Protein AF-A0A7S2W8D7-F1 (afdb_monomer_lite)

pLDDT: mean 84.38, std 14.3, range [46.03, 97.56]

Organism: NCBI:txid49252

Sequence (133 aa):
YRVSLCGANRVNRKIQKMLHGISNLVALILGAIGISAVFRSNNDNTGLTHQNYYANLSSLHSWIGMGIVILFLSQFLVASAMFSGLKIPYVTATHKAGVLKLHKFFGSFIYVAVASNIYLGIQEKEQFNFHGR

Radius of gyration: 20.56 Å; chains: 1; bounding box: 49×26×67 Å

Secondary structure (DSSP, 8-state):
-HHHHHHHHHHHHHHHHHHHHHHHHHHHHHHHHHHHHHHHHHH---SSS------TT-SHHHHHHHHHHHHHHHHHHHHHHHHSS---TT--HHHHHHHHHHHHHHHHHHHHHHHHHHHHHHHHHHHHHHTT-

Structure (mmCIF, N/CA/C/O backbone):
data_AF-A0A7S2W8D7-F1
#
_entry.id   AF-A0A7S2W8D7-F1
#
loop_
_atom_site.group_PDB
_atom_site.id
_atom_site.type_symbol
_atom_site.label_atom_id
_atom_site.label_alt_id
_atom_site.label_comp_id
_atom_site.label_asym_id
_atom_site.label_entity_id
_atom_site.label_seq_id
_atom_site.pdbx_PDB_ins_code
_atom_site.Cartn_x
_atom_site.Cartn_y
_atom_site.Cartn_z
_atom_site.occupancy
_atom_site.B_iso_or_equiv
_atom_site.auth_seq_id
_atom_site.auth_comp_id
_atom_site.auth_asym_id
_atom_site.auth_atom_id
_atom_site.pdbx_PDB_model_num
ATOM 1 N N . TYR A 1 1 ? 12.437 13.248 -35.678 1.00 51.41 1 TYR A N 1
ATOM 2 C CA . TYR A 1 1 ? 11.277 13.403 -34.767 1.00 51.41 1 TYR A CA 1
ATOM 3 C C . TYR A 1 1 ? 11.070 12.220 -33.793 1.00 51.41 1 TYR A C 1
ATOM 5 O O . TYR A 1 1 ? 10.914 12.470 -32.603 1.00 51.41 1 TYR A O 1
ATOM 13 N N . ARG A 1 2 ? 11.132 10.938 -34.217 1.00 53.81 2 ARG A N 1
ATOM 14 C CA . ARG A 1 2 ? 10.887 9.764 -33.332 1.00 53.81 2 ARG A CA 1
ATOM 15 C C . ARG A 1 2 ? 11.838 9.612 -32.131 1.00 53.81 2 ARG A C 1
ATOM 17 O O . ARG A 1 2 ? 11.405 9.174 -31.069 1.00 53.81 2 ARG A O 1
ATOM 24 N N . VAL A 1 3 ? 13.109 9.994 -32.270 1.00 61.91 3 VAL A N 1
ATOM 25 C CA . VAL A 1 3 ? 14.104 9.898 -31.180 1.00 61.91 3 VAL A CA 1
ATOM 26 C C . VAL A 1 3 ? 13.799 10.893 -30.050 1.00 61.91 3 VAL A C 1
ATOM 28 O O . VAL A 1 3 ? 13.854 10.524 -28.879 1.00 61.91 3 VAL A O 1
ATOM 31 N N . SER A 1 4 ? 13.372 12.113 -30.396 1.00 60.84 4 SER A N 1
ATOM 32 C CA . SER A 1 4 ? 13.021 13.158 -29.421 1.00 60.84 4 SER A CA 1
ATOM 33 C C . SER A 1 4 ? 11.746 12.808 -28.634 1.00 60.84 4 SER A C 1
ATOM 35 O O . SER A 1 4 ? 11.725 12.886 -27.406 1.00 60.84 4 SER A O 1
ATOM 37 N N . LEU A 1 5 ? 10.727 12.253 -29.309 1.00 64.00 5 LEU A N 1
ATOM 38 C CA . LEU A 1 5 ? 9.524 11.719 -28.649 1.00 64.00 5 LEU A CA 1
ATOM 39 C C . LEU A 1 5 ? 9.835 10.526 -27.723 1.00 64.00 5 LEU A C 1
ATOM 41 O O . LEU A 1 5 ? 9.260 10.407 -26.643 1.00 64.00 5 LEU A O 1
ATOM 45 N N . CYS A 1 6 ? 10.762 9.639 -28.108 1.00 64.06 6 CYS A N 1
ATOM 46 C CA . CYS A 1 6 ? 11.179 8.507 -27.272 1.00 64.06 6 CYS A CA 1
ATOM 47 C C . CYS A 1 6 ? 11.873 8.965 -25.974 1.00 64.06 6 CYS A C 1
ATOM 49 O O . CYS A 1 6 ? 11.615 8.401 -24.904 1.00 64.06 6 CYS A O 1
ATOM 51 N N . GLY A 1 7 ? 12.711 10.006 -26.060 1.00 68.81 7 GLY A N 1
ATOM 52 C CA . GLY A 1 7 ? 13.362 10.641 -24.912 1.00 68.81 7 GLY A CA 1
ATOM 53 C C . GLY A 1 7 ? 12.355 11.251 -23.937 1.00 68.81 7 GLY A C 1
ATOM 54 O O . GLY A 1 7 ? 12.352 10.888 -22.758 1.00 68.81 7 GLY A O 1
ATOM 55 N N . ALA A 1 8 ? 11.432 12.076 -24.441 1.00 71.12 8 ALA A N 1
ATOM 56 C CA . ALA A 1 8 ? 10.360 12.679 -23.646 1.00 71.12 8 ALA A CA 1
ATOM 57 C C . ALA A 1 8 ? 9.487 11.617 -22.944 1.00 71.12 8 ALA A C 1
ATOM 59 O O . ALA A 1 8 ? 9.243 11.689 -21.738 1.00 71.12 8 ALA A O 1
ATOM 60 N N . ASN A 1 9 ? 9.113 10.551 -23.660 1.00 74.25 9 ASN A N 1
ATOM 61 C CA . ASN A 1 9 ? 8.332 9.442 -23.107 1.00 74.25 9 ASN A CA 1
ATOM 62 C C . ASN A 1 9 ? 9.072 8.669 -22.003 1.00 74.25 9 ASN A C 1
ATOM 64 O O . ASN A 1 9 ? 8.453 8.149 -21.073 1.00 74.25 9 ASN A O 1
ATOM 68 N N . ARG A 1 10 ? 10.403 8.556 -22.086 1.00 75.25 10 ARG A N 1
ATOM 69 C CA . ARG A 1 10 ? 11.216 7.885 -21.060 1.00 75.25 10 ARG A CA 1
ATOM 70 C C . ARG A 1 10 ? 11.325 8.723 -19.786 1.00 75.25 10 ARG A C 1
ATOM 72 O O . ARG A 1 10 ? 11.261 8.145 -18.703 1.00 75.25 10 ARG A O 1
ATOM 79 N N . VAL A 1 11 ? 11.470 10.042 -19.915 1.00 76.19 11 VAL A N 1
ATOM 80 C CA . VAL A 1 11 ? 11.474 10.979 -18.778 1.00 76.19 11 VAL A CA 1
ATOM 81 C C . VAL A 1 11 ? 10.119 10.957 -18.072 1.00 76.19 11 VAL A C 1
ATOM 83 O O . VAL A 1 11 ? 10.077 10.732 -16.865 1.00 76.19 11 VAL A O 1
ATOM 86 N N . ASN A 1 12 ? 9.016 11.037 -18.822 1.00 87.62 12 ASN A N 1
ATOM 87 C CA . ASN A 1 12 ? 7.665 10.977 -18.258 1.00 87.62 12 ASN A CA 1
ATOM 88 C C . ASN A 1 12 ? 7.425 9.668 -17.476 1.00 87.62 12 ASN A C 1
ATOM 90 O O . ASN A 1 12 ? 7.032 9.691 -16.313 1.00 87.62 12 ASN A O 1
ATOM 94 N N . ARG A 1 13 ? 7.817 8.514 -18.037 1.00 85.50 13 ARG A N 1
ATOM 95 C CA . ARG A 1 13 ? 7.725 7.223 -17.328 1.00 85.50 13 ARG A CA 1
ATOM 96 C C . ARG A 1 13 ? 8.544 7.160 -16.036 1.00 85.50 13 ARG A C 1
ATOM 98 O O . ARG A 1 13 ? 8.138 6.470 -15.104 1.00 85.50 13 ARG A O 1
ATOM 105 N N . LYS A 1 14 ? 9.711 7.812 -15.973 1.00 87.19 14 LYS A N 1
ATOM 106 C CA . LYS A 1 14 ? 10.502 7.883 -14.731 1.00 87.19 14 LYS A CA 1
ATOM 107 C C . LYS A 1 14 ? 9.777 8.716 -13.675 1.00 87.19 14 LYS A C 1
ATOM 109 O O . LYS A 1 14 ? 9.679 8.266 -12.538 1.00 87.19 14 LYS A O 1
ATOM 114 N N . ILE A 1 15 ? 9.231 9.868 -14.066 1.00 91.31 15 ILE A N 1
ATOM 115 C CA . ILE A 1 15 ? 8.466 10.745 -13.170 1.00 91.31 15 ILE A CA 1
ATOM 116 C C . ILE A 1 15 ? 7.230 10.013 -12.639 1.00 91.31 15 ILE A C 1
ATOM 118 O O . ILE A 1 15 ? 7.030 9.972 -11.433 1.00 91.31 15 ILE A O 1
ATOM 122 N N . GLN A 1 16 ? 6.457 9.345 -13.501 1.00 91.31 16 GLN A N 1
ATOM 123 C CA . GLN A 1 16 ? 5.285 8.564 -13.086 1.00 91.31 16 GLN A CA 1
ATOM 124 C C . GLN A 1 16 ? 5.630 7.485 -12.051 1.00 91.31 16 GLN A C 1
ATOM 126 O O . GLN A 1 16 ? 4.918 7.328 -11.063 1.00 91.31 16 GLN A O 1
ATOM 131 N N . LYS A 1 17 ? 6.741 6.762 -12.241 1.00 89.38 17 LYS A N 1
ATOM 132 C CA . LYS A 1 17 ? 7.213 5.766 -11.266 1.00 89.38 17 LYS A CA 1
ATOM 133 C C . LYS A 1 17 ? 7.615 6.398 -9.939 1.00 89.38 17 LYS A C 1
ATOM 135 O O . LYS A 1 17 ? 7.326 5.827 -8.894 1.00 89.38 17 LYS A O 1
ATOM 140 N N . MET A 1 18 ? 8.274 7.553 -9.985 1.00 91.62 18 MET A N 1
ATOM 141 C CA . MET A 1 18 ? 8.685 8.278 -8.788 1.00 91.62 18 MET A CA 1
ATOM 142 C C . MET A 1 18 ? 7.469 8.778 -8.004 1.00 91.62 18 MET A C 1
ATOM 144 O O . MET A 1 18 ? 7.378 8.521 -6.809 1.00 91.62 18 MET A O 1
ATOM 148 N N . LEU A 1 19 ? 6.505 9.407 -8.681 1.00 94.69 19 LEU A N 1
ATOM 149 C CA . LEU A 1 19 ? 5.260 9.869 -8.065 1.00 94.69 19 LEU A CA 1
ATOM 150 C C . LEU A 1 19 ? 4.462 8.708 -7.467 1.00 94.69 19 LEU A C 1
ATOM 152 O O . LEU A 1 19 ? 4.027 8.806 -6.326 1.00 94.69 19 LEU A O 1
ATOM 156 N N . HIS A 1 20 ? 4.342 7.589 -8.188 1.00 94.06 20 HIS A N 1
ATOM 157 C CA . HIS A 1 20 ? 3.706 6.378 -7.672 1.00 94.06 20 HIS A CA 1
ATOM 158 C C . HIS A 1 20 ? 4.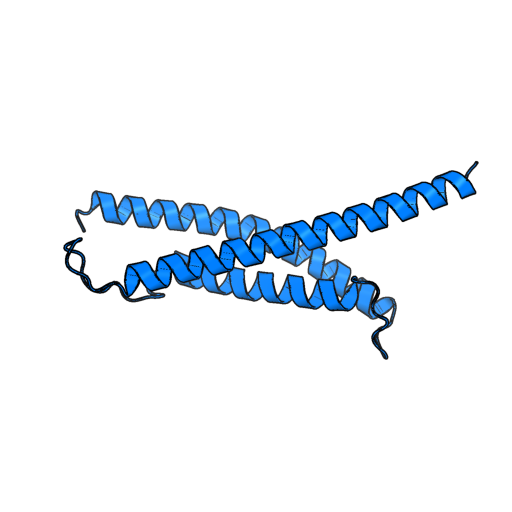427 5.834 -6.429 1.00 94.06 20 HIS A C 1
ATOM 160 O O . HIS A 1 20 ? 3.786 5.477 -5.446 1.00 94.06 20 HIS A O 1
ATOM 166 N N . GLY A 1 21 ? 5.761 5.777 -6.440 1.00 93.69 21 GLY A N 1
ATOM 167 C CA . GLY A 1 21 ? 6.535 5.338 -5.278 1.00 93.69 21 GLY A CA 1
ATOM 168 C C . GLY A 1 21 ? 6.309 6.235 -4.059 1.00 93.69 21 GLY A C 1
ATOM 169 O O . GLY A 1 21 ? 6.006 5.737 -2.978 1.00 93.69 21 GLY A O 1
ATOM 170 N N . ILE A 1 22 ? 6.384 7.556 -4.246 1.00 95.19 22 ILE A N 1
ATOM 171 C CA . ILE A 1 22 ? 6.188 8.541 -3.173 1.00 95.19 22 ILE A CA 1
ATOM 172 C C . ILE A 1 22 ? 4.758 8.479 -2.625 1.00 95.19 22 ILE A C 1
ATOM 174 O O . ILE A 1 22 ? 4.583 8.449 -1.410 1.00 95.19 22 ILE A O 1
ATOM 178 N N . SER A 1 23 ? 3.733 8.406 -3.481 1.00 96.38 23 SER A N 1
ATOM 179 C CA . SER A 1 23 ? 2.340 8.349 -3.020 1.00 96.38 23 SER A CA 1
ATOM 180 C C . SER A 1 23 ? 2.064 7.104 -2.174 1.00 96.38 23 SER A C 1
ATOM 182 O O . SER A 1 23 ? 1.381 7.192 -1.157 1.00 96.38 23 SER A O 1
ATOM 184 N N . ASN A 1 24 ? 2.627 5.951 -2.553 1.00 95.44 24 ASN A N 1
ATOM 185 C CA . ASN A 1 24 ? 2.489 4.722 -1.767 1.00 95.44 24 ASN A CA 1
ATOM 186 C C . ASN A 1 24 ? 3.267 4.783 -0.446 1.00 95.44 24 ASN A C 1
ATOM 188 O O . ASN A 1 24 ? 2.785 4.272 0.561 1.00 95.44 24 ASN A O 1
ATOM 192 N N . LEU A 1 25 ? 4.430 5.440 -0.420 1.00 95.88 25 LEU A N 1
ATOM 193 C CA . LEU A 1 25 ? 5.177 5.660 0.818 1.00 95.88 25 LEU A CA 1
ATOM 194 C C . LEU A 1 25 ? 4.389 6.540 1.799 1.00 95.88 25 LEU A C 1
ATOM 196 O O . LEU A 1 25 ? 4.285 6.208 2.976 1.00 95.88 25 LEU A O 1
ATOM 200 N N . VAL A 1 26 ? 3.792 7.631 1.312 1.00 97.44 26 VAL A N 1
ATOM 201 C CA . VAL A 1 26 ? 2.926 8.492 2.130 1.00 97.44 26 VAL A CA 1
ATOM 202 C C . VAL A 1 26 ? 1.731 7.699 2.662 1.00 97.44 26 VAL A C 1
ATOM 204 O O . VAL A 1 26 ? 1.440 7.767 3.854 1.00 97.44 26 VAL A O 1
ATOM 207 N N . ALA A 1 27 ? 1.084 6.891 1.817 1.00 95.81 27 ALA A N 1
ATOM 208 C CA . ALA A 1 27 ? -0.020 6.030 2.238 1.00 95.81 27 ALA A CA 1
ATOM 209 C C . ALA A 1 27 ? 0.396 5.021 3.326 1.00 95.81 27 ALA A C 1
ATOM 211 O O . ALA A 1 27 ? -0.355 4.819 4.278 1.00 95.81 27 ALA A O 1
ATOM 212 N N . LEU A 1 28 ? 1.596 4.433 3.237 1.00 95.06 28 LEU A N 1
ATOM 213 C CA . LEU A 1 28 ? 2.134 3.547 4.278 1.00 95.06 28 LEU A CA 1
ATOM 214 C C . LEU A 1 28 ? 2.324 4.265 5.615 1.00 95.06 28 LEU A C 1
ATOM 216 O O . LEU A 1 28 ? 1.945 3.723 6.651 1.00 95.06 28 LEU A O 1
ATOM 220 N N . ILE A 1 29 ? 2.886 5.477 5.600 1.00 96.62 29 ILE A N 1
ATOM 221 C CA . ILE A 1 29 ? 3.104 6.271 6.818 1.00 96.62 29 ILE A CA 1
ATOM 222 C C . ILE A 1 29 ? 1.761 6.609 7.473 1.00 96.62 29 ILE A C 1
ATOM 224 O O . ILE A 1 29 ? 1.584 6.385 8.669 1.00 96.62 29 ILE A O 1
ATOM 228 N N . LEU A 1 30 ? 0.794 7.092 6.689 1.00 95.81 30 LEU A N 1
ATOM 229 C CA . LEU A 1 30 ? -0.546 7.405 7.188 1.00 95.81 30 LEU A CA 1
ATOM 230 C C . LEU A 1 30 ? -1.256 6.157 7.730 1.00 95.81 30 LEU A C 1
ATOM 232 O O . LEU A 1 30 ? -1.866 6.214 8.796 1.00 95.81 30 LEU A O 1
ATOM 236 N N . GLY A 1 31 ? -1.124 5.017 7.046 1.00 93.44 31 GLY A N 1
ATOM 237 C CA . GLY A 1 31 ? -1.645 3.734 7.514 1.00 93.44 31 GLY A CA 1
ATOM 238 C C . GLY A 1 31 ? -1.036 3.301 8.849 1.00 93.44 31 GLY A C 1
ATOM 239 O O . GLY A 1 31 ? -1.767 2.924 9.761 1.00 93.44 31 GLY A O 1
ATOM 240 N N . ALA A 1 32 ? 0.285 3.419 9.010 1.00 93.75 32 ALA A N 1
ATOM 241 C CA . ALA A 1 32 ? 0.972 3.087 10.259 1.00 93.75 32 ALA A CA 1
ATOM 242 C C . ALA A 1 32 ? 0.526 3.983 11.428 1.00 93.75 32 ALA A C 1
ATOM 244 O O . ALA A 1 32 ? 0.315 3.491 12.541 1.00 93.75 32 ALA A O 1
ATOM 245 N N . ILE A 1 33 ? 0.326 5.282 11.173 1.00 95.06 33 ILE A N 1
ATOM 246 C CA . ILE A 1 33 ? -0.227 6.224 12.157 1.00 95.06 33 ILE A CA 1
ATOM 247 C C . ILE A 1 33 ? -1.656 5.815 12.539 1.00 95.06 33 ILE A C 1
ATOM 249 O O . ILE A 1 33 ? -1.973 5.775 13.726 1.00 95.06 33 ILE A O 1
ATOM 253 N N . GLY A 1 34 ? -2.495 5.462 11.560 1.00 90.50 34 GLY A N 1
ATOM 254 C CA . GLY A 1 34 ? -3.872 5.017 11.791 1.00 90.50 34 GLY A CA 1
ATOM 255 C C . GLY A 1 34 ? -3.957 3.751 12.647 1.00 90.50 34 GLY A C 1
ATOM 256 O O . GLY A 1 34 ? -4.690 3.726 13.632 1.00 90.50 34 GLY A O 1
ATOM 257 N N . ILE A 1 35 ? -3.150 2.731 12.338 1.00 90.12 35 ILE A N 1
ATOM 258 C CA . ILE A 1 35 ? -3.075 1.502 13.145 1.00 90.12 35 ILE A CA 1
ATOM 259 C C . ILE A 1 35 ? -2.616 1.837 14.566 1.00 90.12 35 ILE A C 1
ATOM 261 O O . ILE A 1 35 ? -3.265 1.444 15.531 1.00 90.12 35 ILE A O 1
ATOM 265 N N . SER A 1 36 ? -1.550 2.629 14.710 1.00 88.44 36 SER A N 1
ATOM 266 C CA . SER A 1 36 ? -1.045 3.050 16.024 1.00 88.44 36 SER A CA 1
ATOM 267 C C . SER A 1 36 ? -2.106 3.794 16.843 1.00 88.44 36 SER A C 1
ATOM 269 O O . SER A 1 36 ? -2.195 3.605 18.055 1.00 88.44 36 SER A O 1
ATOM 271 N N . ALA A 1 37 ? -2.930 4.619 16.193 1.00 87.75 37 ALA A N 1
ATOM 272 C CA . ALA A 1 37 ? -4.025 5.332 16.839 1.00 87.75 37 ALA A CA 1
ATOM 273 C C . ALA A 1 37 ? -5.125 4.383 17.338 1.00 87.75 37 ALA A C 1
ATOM 275 O O . ALA A 1 37 ? -5.580 4.549 18.466 1.00 87.75 37 ALA A O 1
ATOM 276 N N . VAL A 1 38 ? -5.509 3.371 16.549 1.00 84.06 38 VAL A N 1
ATOM 277 C CA . VAL A 1 38 ? -6.515 2.368 16.949 1.00 84.06 38 VAL A CA 1
ATOM 278 C C . VAL A 1 38 ? -6.014 1.518 18.114 1.00 84.06 38 VAL A C 1
ATOM 280 O O . VAL A 1 38 ? -6.723 1.359 19.102 1.00 84.06 38 VAL A O 1
ATOM 283 N N . PHE A 1 39 ? -4.776 1.022 18.047 1.00 83.81 39 PHE A N 1
ATOM 284 C CA . PHE A 1 39 ? -4.194 0.235 19.139 1.00 83.81 39 PHE A CA 1
ATOM 285 C C . PHE A 1 39 ? -4.059 1.049 20.427 1.00 83.81 39 PHE A C 1
ATOM 287 O O . PHE A 1 39 ? -4.330 0.527 21.505 1.00 83.81 39 PHE A O 1
ATOM 294 N N . ARG A 1 40 ? -3.683 2.331 20.331 1.00 83.25 40 ARG A N 1
ATOM 295 C CA . ARG A 1 40 ? -3.675 3.225 21.494 1.00 83.25 40 ARG A CA 1
ATOM 296 C C . ARG A 1 40 ? -5.087 3.424 22.044 1.00 83.25 40 ARG A C 1
ATOM 298 O O . ARG A 1 40 ? -5.294 3.201 23.223 1.00 83.25 40 ARG A O 1
ATOM 305 N N . SER A 1 41 ? -6.066 3.723 21.190 1.00 78.25 41 SER A N 1
ATOM 306 C CA . SER A 1 41 ? -7.464 3.894 21.607 1.00 78.25 41 SER A CA 1
ATOM 307 C C . SER A 1 41 ? -8.054 2.654 22.285 1.00 78.25 41 SER A C 1
ATOM 309 O O . SER A 1 41 ? -8.880 2.800 23.176 1.00 78.25 41 SER A O 1
ATOM 311 N N . ASN A 1 42 ? -7.662 1.449 21.865 1.00 75.75 42 ASN A N 1
ATOM 312 C CA . ASN A 1 42 ? -8.144 0.198 22.456 1.00 75.75 42 ASN A CA 1
ATOM 313 C C . ASN A 1 42 ? -7.426 -0.159 23.770 1.00 75.75 42 ASN A C 1
ATOM 315 O O . ASN A 1 42 ? -7.989 -0.873 24.598 1.00 75.75 42 ASN A O 1
ATOM 319 N N . ASN A 1 43 ? -6.185 0.309 23.948 1.00 73.88 43 ASN A N 1
ATOM 320 C CA . ASN A 1 43 ? -5.364 0.074 25.141 1.00 73.88 43 ASN A CA 1
ATOM 321 C C . ASN A 1 43 ? -5.459 1.200 26.183 1.00 73.88 43 ASN A C 1
ATOM 323 O O . ASN A 1 43 ? -4.956 1.037 27.298 1.00 73.88 43 ASN A O 1
ATOM 327 N N . ASP A 1 44 ? -6.033 2.347 25.822 1.00 66.31 44 ASP A N 1
ATOM 328 C CA . ASP A 1 44 ? -6.209 3.481 26.719 1.00 66.31 44 ASP A CA 1
ATOM 329 C C . ASP A 1 44 ? -7.301 3.142 27.744 1.00 66.31 44 ASP A C 1
ATOM 331 O O . ASP A 1 44 ? -8.498 3.307 27.528 1.00 66.31 44 ASP A O 1
ATOM 335 N N . ASN A 1 45 ? -6.855 2.671 28.909 1.00 55.50 45 ASN A N 1
ATOM 336 C CA . ASN A 1 45 ? -7.695 2.314 30.057 1.00 55.50 45 ASN A CA 1
ATOM 337 C C . ASN A 1 45 ? -8.128 3.550 30.880 1.00 55.50 45 ASN A C 1
ATOM 339 O O . ASN A 1 45 ? -8.571 3.432 32.023 1.00 55.50 45 ASN A O 1
ATOM 343 N N . THR A 1 46 ? -7.920 4.758 30.352 1.00 50.78 46 THR A N 1
ATOM 344 C CA . THR A 1 46 ? -8.018 6.032 31.070 1.00 50.78 46 THR A CA 1
ATOM 345 C C . THR A 1 46 ? -9.453 6.556 31.113 1.00 50.78 46 THR A C 1
ATOM 347 O O . THR A 1 46 ? -9.728 7.607 30.555 1.00 50.78 46 THR A O 1
ATOM 350 N N . GLY A 1 47 ? -10.363 5.831 31.774 1.00 47.41 47 GLY A N 1
ATOM 351 C CA . GLY A 1 47 ? -11.540 6.309 32.539 1.00 47.41 47 GLY A CA 1
ATOM 352 C C . GLY A 1 47 ? -12.491 7.413 32.019 1.00 47.41 47 GLY A C 1
ATOM 353 O O . GLY A 1 47 ? -13.419 7.761 32.742 1.00 47.41 47 GLY A O 1
ATOM 354 N N . LEU A 1 48 ? -12.309 7.985 30.828 1.00 49.62 48 LEU A N 1
ATOM 355 C CA . LEU A 1 48 ? -13.094 9.103 30.282 1.00 49.62 48 LEU A CA 1
ATOM 356 C C . LEU A 1 48 ? -14.182 8.633 29.315 1.00 49.62 48 LEU A C 1
ATOM 358 O O . LEU A 1 48 ? -15.123 9.369 29.035 1.00 49.62 48 LEU A O 1
ATOM 362 N N . THR A 1 49 ? -14.083 7.395 28.835 1.00 47.25 49 THR A N 1
ATOM 363 C CA . THR A 1 49 ? -15.174 6.708 28.149 1.00 47.25 49 THR A CA 1
ATOM 364 C C . THR A 1 49 ? -15.406 5.394 28.873 1.00 47.25 49 THR A C 1
ATOM 366 O O . THR A 1 49 ? -14.478 4.640 29.147 1.00 47.25 49 THR A O 1
ATOM 369 N N . HIS A 1 50 ? -16.649 5.160 29.267 1.00 46.03 50 HIS A N 1
ATOM 370 C CA . HIS A 1 50 ? -17.099 4.017 30.054 1.00 46.03 50 HIS A CA 1
ATOM 371 C C . HIS A 1 50 ? -17.143 2.735 29.198 1.00 46.03 50 HIS A C 1
ATOM 373 O O . HIS A 1 50 ? -18.137 2.017 29.199 1.00 46.03 50 HIS A O 1
ATOM 379 N N . GLN A 1 51 ? -16.107 2.481 28.396 1.00 48.78 51 GLN A N 1
ATOM 380 C CA . GLN A 1 51 ? -16.060 1.374 27.452 1.00 48.78 51 GLN A CA 1
ATOM 381 C C . GLN A 1 51 ? -14.882 0.481 27.799 1.00 48.78 51 GLN A C 1
ATOM 383 O O . GLN A 1 51 ? -13.719 0.850 27.666 1.00 48.78 51 GLN A O 1
ATOM 388 N N . ASN A 1 52 ? -15.241 -0.681 28.333 1.00 49.00 52 ASN A N 1
ATOM 389 C CA . ASN A 1 52 ? -14.374 -1.799 28.662 1.00 49.00 52 ASN A CA 1
ATOM 390 C C . ASN A 1 52 ? -13.255 -1.984 27.631 1.00 49.00 52 ASN A C 1
ATOM 392 O O . ASN A 1 52 ? -13.509 -1.876 26.434 1.00 49.00 52 ASN A O 1
ATOM 396 N N . TYR A 1 53 ? -12.063 -2.337 28.119 1.00 51.00 53 TYR A N 1
ATOM 397 C CA . TYR A 1 53 ? -10.964 -2.923 27.349 1.00 51.00 53 TYR A CA 1
ATOM 398 C C . TYR A 1 53 ? -11.475 -3.636 26.086 1.00 51.00 53 TYR A C 1
ATOM 400 O O . TYR A 1 53 ? -12.103 -4.698 26.166 1.00 51.00 53 TYR A O 1
ATOM 408 N N . TYR A 1 54 ? -11.259 -3.022 24.922 1.00 58.91 54 TYR A N 1
ATOM 409 C CA . TYR A 1 54 ? -11.696 -3.591 23.657 1.00 58.91 54 TYR A CA 1
ATOM 410 C C . TYR A 1 54 ? -10.592 -4.514 23.159 1.00 58.91 54 TYR A C 1
ATOM 412 O O . TYR A 1 54 ? -9.485 -4.067 22.856 1.00 58.91 54 TYR A O 1
ATOM 420 N N . ALA A 1 55 ? -10.873 -5.818 23.100 1.00 65.94 55 ALA A N 1
ATOM 421 C CA . ALA A 1 55 ? -9.905 -6.796 22.626 1.00 65.94 55 ALA A CA 1
ATOM 422 C C . ALA A 1 55 ? -9.432 -6.409 21.215 1.00 65.94 55 ALA A C 1
ATOM 424 O O . ALA A 1 55 ? -10.209 -6.425 20.255 1.00 65.94 55 ALA A O 1
ATOM 425 N N . ASN A 1 56 ? -8.153 -6.046 21.089 1.00 68.81 56 ASN A N 1
ATOM 426 C CA . ASN A 1 56 ? -7.544 -5.760 19.796 1.00 68.81 56 ASN A CA 1
ATOM 427 C C . ASN A 1 56 ? -7.692 -6.962 18.863 1.00 68.81 56 ASN A C 1
ATOM 429 O O . ASN A 1 56 ? -7.604 -8.106 19.303 1.00 68.81 56 ASN A O 1
ATOM 433 N N . LEU A 1 57 ? -7.851 -6.689 17.565 1.00 75.00 57 LEU A N 1
ATOM 434 C CA . LEU A 1 57 ? -7.942 -7.724 16.533 1.00 75.00 57 LEU A CA 1
ATOM 435 C C . LEU A 1 57 ? -9.071 -8.740 16.793 1.00 75.00 57 LEU A C 1
ATOM 437 O O . LEU A 1 57 ? -8.881 -9.933 16.590 1.00 75.00 57 LEU A O 1
ATOM 441 N N . SER A 1 58 ? -10.232 -8.306 17.279 1.00 78.69 58 SER A N 1
ATOM 442 C CA . SER A 1 58 ? -11.374 -9.199 17.541 1.00 78.69 58 SER A CA 1
ATOM 443 C C . SER A 1 58 ? -12.491 -9.101 16.497 1.00 78.69 58 SER A C 1
ATOM 445 O O . SER A 1 58 ? -13.403 -9.925 16.504 1.00 78.69 58 SER A O 1
ATOM 447 N N . SER A 1 59 ? -12.420 -8.130 15.578 1.00 85.06 59 SER A N 1
ATOM 448 C CA . SER A 1 59 ? -13.432 -7.915 14.538 1.00 85.06 59 SER A CA 1
ATOM 449 C C . SER A 1 59 ? -12.972 -8.374 13.154 1.00 85.06 59 SER A C 1
ATOM 451 O O . SER A 1 59 ? -11.770 -8.416 12.863 1.00 85.06 59 SER A O 1
ATOM 453 N N . LEU A 1 60 ? -13.921 -8.679 12.266 1.00 86.00 60 LEU A N 1
ATOM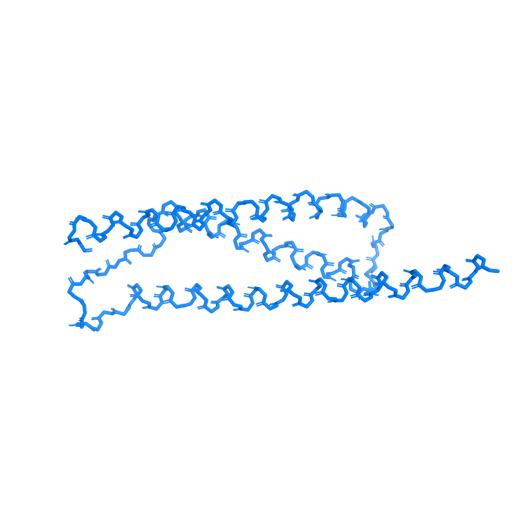 454 C CA . LEU A 1 60 ? -13.605 -9.074 10.891 1.00 86.00 60 LEU A CA 1
ATOM 455 C C . LEU A 1 60 ? -12.892 -7.947 10.136 1.00 86.00 60 LEU A C 1
ATOM 457 O O . LEU A 1 60 ? -11.925 -8.221 9.423 1.00 86.00 60 LEU A O 1
ATOM 461 N N . HIS A 1 61 ? -13.294 -6.690 10.350 1.00 90.38 61 HIS A N 1
ATOM 462 C CA . HIS A 1 61 ? -12.590 -5.521 9.817 1.00 90.38 61 HIS A CA 1
ATOM 463 C C . HIS A 1 61 ? -11.107 -5.513 10.200 1.00 90.38 61 HIS A C 1
ATOM 465 O O . HIS A 1 61 ? -10.238 -5.232 9.372 1.00 90.38 61 HIS A O 1
ATOM 471 N N . SER A 1 62 ? -10.803 -5.834 11.458 1.00 89.12 62 SER A N 1
ATOM 472 C CA . SER A 1 62 ? -9.433 -5.805 11.965 1.00 89.12 62 SER A CA 1
ATOM 473 C C . SER A 1 62 ? -8.566 -6.940 11.400 1.00 89.12 62 SER A C 1
ATOM 475 O O . SER A 1 62 ? -7.407 -6.709 11.051 1.00 89.12 62 SER A O 1
ATOM 477 N N . TRP A 1 63 ? -9.123 -8.144 11.216 1.00 91.06 63 TRP A N 1
ATOM 478 C CA . TRP A 1 63 ? -8.410 -9.284 10.620 1.00 91.06 63 TRP A CA 1
ATOM 479 C C . TRP A 1 63 ? -8.128 -9.065 9.134 1.00 91.06 63 TRP A C 1
ATOM 481 O O . TRP A 1 63 ? -6.991 -9.216 8.681 1.00 91.06 63 TRP A O 1
ATOM 491 N N . ILE A 1 64 ? -9.155 -8.661 8.381 1.00 93.81 64 ILE A N 1
ATOM 492 C CA . ILE A 1 64 ? -9.027 -8.366 6.951 1.00 93.81 64 ILE A CA 1
ATOM 493 C C . ILE A 1 64 ? -8.096 -7.164 6.754 1.00 93.81 64 ILE A C 1
ATOM 495 O O . ILE A 1 64 ? -7.183 -7.219 5.928 1.00 93.81 64 ILE A O 1
ATOM 499 N N . GLY A 1 65 ? -8.259 -6.114 7.562 1.00 93.31 65 GLY A N 1
ATOM 500 C CA . GLY A 1 65 ? -7.397 -4.936 7.561 1.00 93.31 65 GLY A CA 1
ATOM 501 C C . GLY A 1 65 ? -5.925 -5.275 7.783 1.00 93.31 65 GLY A C 1
ATOM 502 O O . GLY A 1 65 ? -5.074 -4.808 7.025 1.00 93.31 65 GLY A O 1
ATOM 503 N N . MET A 1 66 ? -5.612 -6.145 8.748 1.00 93.19 66 MET A N 1
ATOM 504 C CA . MET A 1 66 ? -4.233 -6.579 8.989 1.00 93.19 66 MET A CA 1
ATOM 505 C C . MET A 1 66 ? -3.654 -7.338 7.787 1.00 93.19 66 MET A C 1
ATOM 507 O O . MET A 1 66 ? -2.527 -7.065 7.365 1.00 93.19 66 MET A O 1
ATOM 511 N N . GLY A 1 67 ? -4.436 -8.238 7.181 1.00 95.38 67 GLY A N 1
ATOM 512 C CA . GLY A 1 67 ? -4.033 -8.946 5.963 1.00 95.38 67 GLY A CA 1
ATOM 513 C C . GLY A 1 67 ? -3.724 -7.993 4.803 1.00 95.38 67 GLY A C 1
ATOM 514 O O . GLY A 1 67 ? -2.700 -8.137 4.131 1.00 95.38 67 GLY A O 1
ATOM 515 N N . ILE A 1 68 ? -4.562 -6.972 4.609 1.00 96.81 68 ILE A N 1
ATOM 516 C CA . ILE A 1 68 ? -4.368 -5.942 3.582 1.00 96.81 68 ILE A CA 1
ATOM 517 C C . ILE A 1 68 ? -3.085 -5.142 3.833 1.00 96.81 68 ILE A C 1
ATOM 519 O O . ILE A 1 68 ? -2.321 -4.919 2.896 1.00 96.81 68 ILE A O 1
ATOM 523 N N . VAL A 1 69 ? -2.818 -4.735 5.077 1.00 95.94 69 VAL A N 1
ATOM 524 C CA . VAL A 1 69 ? -1.621 -3.954 5.437 1.00 95.94 69 VAL A CA 1
ATOM 525 C C . VAL A 1 69 ? -0.343 -4.751 5.184 1.00 95.94 69 VAL A C 1
ATOM 527 O O . VAL A 1 69 ? 0.589 -4.225 4.573 1.00 95.94 69 VAL A O 1
ATOM 530 N N . ILE A 1 70 ? -0.302 -6.026 5.588 1.00 96.12 70 ILE A N 1
ATOM 531 C CA . ILE A 1 70 ? 0.842 -6.913 5.327 1.00 96.12 70 ILE A CA 1
ATOM 532 C C . ILE A 1 70 ? 1.065 -7.053 3.818 1.00 96.12 70 ILE A C 1
ATOM 534 O O . ILE A 1 70 ? 2.189 -6.901 3.329 1.00 96.12 70 ILE A O 1
ATOM 538 N N . LEU A 1 71 ? -0.008 -7.299 3.062 1.00 96.56 71 LEU A N 1
ATOM 539 C CA . LEU A 1 71 ? 0.079 -7.456 1.616 1.00 96.56 71 LEU A CA 1
ATOM 540 C C . LEU A 1 71 ? 0.535 -6.153 0.937 1.00 96.56 71 LEU A C 1
ATOM 542 O O . LEU A 1 71 ? 1.403 -6.197 0.065 1.00 96.56 71 LEU A O 1
ATOM 546 N N . PHE A 1 72 ? 0.040 -4.996 1.376 1.00 96.75 72 PHE A N 1
ATOM 547 C CA . PHE A 1 72 ? 0.447 -3.681 0.879 1.00 96.75 72 PHE A CA 1
ATOM 548 C C . PHE A 1 72 ? 1.917 -3.368 1.173 1.00 96.75 72 PHE A C 1
ATOM 550 O O . PHE A 1 72 ? 2.647 -2.955 0.268 1.00 96.75 72 PHE A O 1
ATOM 557 N N . LEU A 1 73 ? 2.389 -3.653 2.389 1.00 96.56 73 LEU A N 1
ATOM 558 C CA . LEU A 1 73 ? 3.799 -3.507 2.749 1.00 96.56 73 LEU A CA 1
ATOM 559 C C . LEU A 1 73 ? 4.685 -4.420 1.890 1.00 96.56 73 LEU A C 1
ATOM 561 O O . LEU A 1 73 ? 5.694 -3.966 1.347 1.00 96.56 73 LEU A O 1
ATOM 565 N N . SER A 1 74 ? 4.287 -5.682 1.697 1.00 96.62 74 SER A N 1
ATOM 566 C CA . SER A 1 74 ? 5.031 -6.616 0.844 1.00 96.62 74 SER A CA 1
ATOM 567 C C . SER A 1 74 ? 5.098 -6.135 -0.613 1.00 96.62 74 SER A C 1
ATOM 569 O O . SER A 1 74 ? 6.171 -6.160 -1.220 1.00 96.62 74 SER A O 1
ATOM 571 N N . GLN A 1 75 ? 3.991 -5.610 -1.158 1.00 95.94 75 GLN A N 1
ATOM 572 C CA . GLN A 1 75 ? 3.948 -5.028 -2.499 1.00 95.94 75 GLN A CA 1
ATOM 573 C C . GLN A 1 75 ? 4.886 -3.831 -2.625 1.00 95.94 75 GLN A C 1
ATOM 575 O O . GLN A 1 75 ? 5.639 -3.751 -3.596 1.00 95.94 75 GLN A O 1
ATOM 580 N N . PHE A 1 76 ? 4.882 -2.927 -1.643 1.00 95.94 76 PHE A N 1
ATOM 581 C CA . PHE A 1 76 ? 5.744 -1.752 -1.652 1.00 95.94 76 PHE A CA 1
ATOM 582 C C . PHE A 1 76 ? 7.231 -2.119 -1.593 1.00 95.94 76 PHE A C 1
ATOM 584 O O . PHE A 1 76 ? 8.017 -1.597 -2.387 1.00 95.94 76 PHE A O 1
ATOM 591 N N . LEU A 1 77 ? 7.625 -3.040 -0.707 1.00 94.94 77 LEU A N 1
ATOM 592 C CA . LEU A 1 77 ? 9.020 -3.469 -0.563 1.00 94.94 77 LEU A CA 1
ATOM 593 C C . LEU A 1 77 ? 9.526 -4.185 -1.820 1.00 94.94 77 LEU A C 1
ATOM 595 O O . LEU A 1 77 ? 10.584 -3.832 -2.346 1.00 94.94 77 LEU A O 1
ATOM 599 N N . VAL A 1 78 ? 8.756 -5.142 -2.349 1.00 94.00 78 VAL A N 1
ATOM 600 C CA . VAL A 1 78 ? 9.130 -5.889 -3.561 1.00 94.00 78 VAL A CA 1
ATOM 601 C C . VAL A 1 78 ? 9.205 -4.962 -4.774 1.00 94.00 78 VAL A C 1
ATOM 603 O O . VAL A 1 78 ? 10.173 -5.020 -5.537 1.00 94.00 78 VAL A O 1
ATOM 606 N N . ALA A 1 79 ? 8.225 -4.071 -4.956 1.00 93.19 79 ALA A N 1
ATOM 607 C CA . ALA A 1 79 ? 8.233 -3.119 -6.063 1.00 93.19 79 ALA A CA 1
ATOM 608 C C . ALA A 1 79 ? 9.402 -2.130 -5.953 1.00 93.19 79 ALA A C 1
ATOM 610 O O . ALA A 1 79 ? 10.089 -1.877 -6.947 1.00 93.19 79 ALA A O 1
ATOM 611 N N . SER A 1 80 ? 9.677 -1.619 -4.751 1.00 91.81 80 SER A N 1
ATOM 612 C CA . SER A 1 80 ? 10.805 -0.718 -4.502 1.00 91.81 80 SER A CA 1
ATOM 613 C C . SER A 1 80 ? 12.139 -1.404 -4.786 1.00 91.81 80 SER A C 1
ATOM 615 O O . SER A 1 80 ? 12.965 -0.846 -5.507 1.00 91.81 80 SER A O 1
ATOM 617 N N . ALA A 1 81 ? 12.339 -2.644 -4.334 1.00 90.94 81 ALA A N 1
ATOM 618 C CA . ALA A 1 81 ? 13.552 -3.407 -4.628 1.00 90.94 81 ALA A CA 1
ATOM 619 C C . ALA A 1 81 ? 13.736 -3.644 -6.141 1.00 90.94 81 ALA A C 1
ATOM 621 O O . ALA A 1 81 ? 14.819 -3.443 -6.689 1.00 90.94 81 ALA A O 1
ATOM 622 N N . MET A 1 82 ? 12.668 -4.015 -6.853 1.00 89.75 82 MET A N 1
ATOM 623 C CA . MET A 1 82 ? 12.755 -4.414 -8.263 1.00 89.75 82 MET A CA 1
ATOM 624 C C . MET A 1 82 ? 12.786 -3.235 -9.255 1.00 89.75 82 MET A C 1
ATOM 626 O O . MET A 1 82 ? 13.367 -3.363 -10.345 1.00 89.75 82 MET A O 1
ATOM 630 N N . PHE A 1 83 ? 12.174 -2.092 -8.910 1.00 87.94 83 PHE A N 1
ATOM 631 C CA . PHE A 1 83 ? 11.911 -0.986 -9.843 1.00 87.94 83 PHE A CA 1
ATOM 632 C C . PHE A 1 83 ? 12.517 0.379 -9.466 1.00 87.94 83 PHE A C 1
ATOM 634 O O . PHE A 1 83 ? 12.447 1.283 -10.302 1.00 87.94 83 PHE A O 1
ATOM 641 N N . SER A 1 84 ? 13.164 0.532 -8.302 1.00 81.75 84 SER A N 1
ATOM 642 C CA . SER A 1 84 ? 13.838 1.782 -7.869 1.00 81.75 84 SER A CA 1
ATOM 643 C C . SER A 1 84 ? 15.061 2.179 -8.705 1.00 81.75 84 SER A C 1
ATOM 645 O O . SER A 1 84 ? 15.510 3.319 -8.647 1.00 81.75 84 SER A O 1
ATOM 647 N N . GLY A 1 85 ? 15.598 1.258 -9.510 1.00 77.12 85 GLY A N 1
ATOM 648 C CA . GLY A 1 85 ? 16.808 1.480 -10.308 1.00 77.12 85 GLY A CA 1
ATOM 649 C C . GLY A 1 85 ? 18.072 0.864 -9.707 1.00 77.12 85 GLY A C 1
ATOM 650 O O . GLY A 1 85 ? 19.099 0.856 -10.386 1.00 77.12 85 GLY A O 1
ATOM 651 N N . LEU A 1 86 ? 17.991 0.276 -8.506 1.00 79.81 86 LEU A N 1
ATOM 652 C CA . LEU A 1 86 ? 19.066 -0.550 -7.961 1.00 79.81 86 LEU A CA 1
ATOM 653 C C . LEU A 1 86 ? 19.326 -1.761 -8.874 1.00 79.81 86 LEU A C 1
ATOM 655 O O . LEU A 1 86 ? 18.407 -2.450 -9.335 1.00 79.81 86 LEU A O 1
ATOM 659 N N . LYS A 1 87 ? 20.607 -2.019 -9.148 1.00 77.69 87 LYS A N 1
ATOM 660 C CA . LYS A 1 87 ? 21.052 -3.226 -9.847 1.00 77.69 87 LYS A CA 1
ATOM 661 C C . LYS A 1 87 ? 21.252 -4.326 -8.814 1.00 77.69 87 LYS A C 1
ATOM 663 O O . LYS A 1 87 ? 22.311 -4.422 -8.208 1.00 77.69 87 LYS A O 1
ATOM 668 N N . ILE A 1 88 ? 20.219 -5.131 -8.610 1.00 80.88 88 ILE A N 1
ATOM 669 C CA . ILE A 1 88 ? 20.314 -6.319 -7.765 1.00 80.88 88 ILE A CA 1
ATOM 670 C C . ILE A 1 88 ? 20.989 -7.425 -8.593 1.00 80.88 88 ILE A C 1
ATOM 672 O O . ILE A 1 88 ? 20.503 -7.721 -9.695 1.00 80.88 88 ILE A O 1
ATOM 676 N N . PRO A 1 89 ? 22.103 -8.014 -8.121 1.00 79.94 89 PRO A N 1
ATOM 677 C CA . PRO A 1 89 ? 22.726 -9.139 -8.809 1.00 79.94 89 PRO A CA 1
ATOM 678 C C . PRO A 1 89 ? 21.716 -10.293 -8.923 1.00 79.94 89 PRO A C 1
ATOM 680 O O . PRO A 1 89 ? 20.835 -10.439 -8.081 1.00 79.94 89 PRO A O 1
ATOM 683 N N . TYR A 1 90 ? 21.800 -11.092 -9.990 1.00 82.12 90 TYR A N 1
ATOM 684 C CA . TYR A 1 90 ? 20.902 -12.237 -10.254 1.00 82.12 90 TYR A CA 1
ATOM 685 C C . TYR A 1 90 ? 19.434 -11.898 -10.615 1.00 82.12 90 TYR A C 1
ATOM 687 O O . TYR A 1 90 ? 18.646 -12.794 -10.929 1.00 82.12 90 TYR A O 1
ATOM 695 N N . VAL A 1 91 ? 19.042 -10.618 -10.676 1.00 85.25 91 VAL A N 1
ATOM 696 C CA . VAL A 1 91 ? 17.701 -10.212 -11.138 1.00 85.25 91 VAL A CA 1
ATOM 697 C C . VAL A 1 91 ? 17.693 -9.952 -12.646 1.00 85.25 91 VAL A C 1
ATOM 699 O O . VAL A 1 91 ? 18.181 -8.931 -13.131 1.00 85.25 91 VAL A O 1
ATOM 702 N N . THR A 1 92 ? 17.074 -10.862 -13.398 1.00 87.75 92 THR A N 1
ATOM 703 C CA . THR A 1 92 ? 16.932 -10.772 -14.857 1.00 87.75 92 THR A CA 1
ATOM 704 C C . THR A 1 92 ? 15.708 -9.948 -15.274 1.00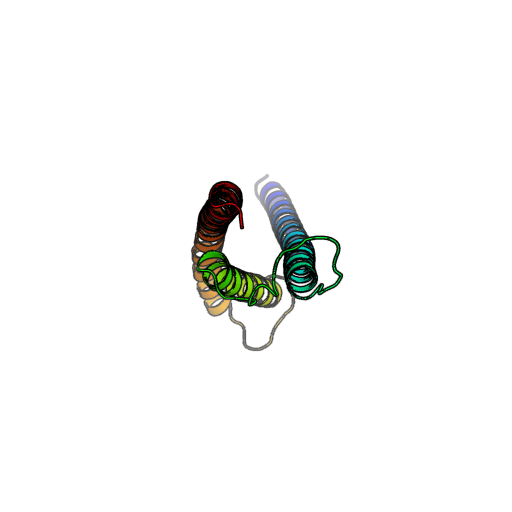 87.75 92 THR A C 1
ATOM 706 O O . THR A 1 92 ? 14.807 -9.658 -14.479 1.00 87.75 92 THR A O 1
ATOM 709 N N . ALA A 1 93 ? 15.639 -9.586 -16.559 1.00 86.88 93 ALA A N 1
ATOM 710 C CA . ALA A 1 93 ? 14.457 -8.942 -17.134 1.00 86.88 93 ALA A CA 1
ATOM 711 C C . ALA A 1 93 ? 13.197 -9.824 -17.018 1.00 86.88 93 ALA A C 1
ATOM 713 O O . ALA A 1 93 ? 12.105 -9.301 -16.796 1.00 86.88 93 ALA A O 1
ATOM 714 N N . THR A 1 94 ? 13.356 -11.149 -17.092 1.00 89.94 94 THR A N 1
ATOM 715 C CA . THR A 1 94 ? 12.270 -12.126 -16.939 1.00 89.94 94 THR A CA 1
ATOM 716 C C . THR A 1 94 ? 11.678 -12.091 -15.532 1.00 89.94 94 THR A C 1
ATOM 718 O O . THR A 1 94 ? 10.458 -12.010 -15.389 1.00 89.94 94 THR A O 1
ATOM 721 N N . HIS A 1 95 ? 12.522 -12.043 -14.492 1.00 89.44 95 HIS A N 1
ATOM 722 C CA . HIS A 1 95 ? 12.060 -11.887 -13.107 1.00 89.44 95 HIS A CA 1
ATOM 723 C C . HIS A 1 95 ? 11.256 -10.594 -12.933 1.00 89.44 95 HIS A C 1
ATOM 725 O O . HIS A 1 95 ? 10.139 -10.616 -12.416 1.00 89.44 95 HIS A O 1
ATOM 731 N N . LYS A 1 96 ? 11.768 -9.469 -13.451 1.00 90.69 96 LYS A N 1
ATOM 732 C CA . LYS A 1 96 ? 11.066 -8.176 -13.395 1.00 90.69 96 LYS A CA 1
ATOM 733 C C . LYS A 1 96 ? 9.730 -8.200 -14.138 1.00 90.69 96 LYS A C 1
ATOM 735 O O . LYS A 1 96 ? 8.776 -7.586 -13.671 1.00 90.69 96 LYS A O 1
ATOM 740 N N . ALA A 1 97 ? 9.638 -8.906 -15.265 1.00 92.56 97 ALA A N 1
ATOM 741 C CA . ALA A 1 97 ? 8.392 -9.051 -16.014 1.00 92.56 97 ALA A CA 1
ATOM 742 C C . ALA A 1 97 ? 7.344 -9.878 -15.248 1.00 92.56 97 ALA A C 1
ATOM 744 O O . ALA A 1 97 ? 6.174 -9.498 -15.225 1.00 92.56 97 ALA A O 1
ATOM 745 N N . GLY A 1 98 ? 7.757 -10.967 -14.590 1.00 94.31 98 GLY A N 1
ATOM 746 C CA . GLY A 1 98 ? 6.884 -11.771 -13.730 1.00 94.31 98 GLY A CA 1
ATOM 747 C C . GLY A 1 98 ? 6.364 -10.975 -12.531 1.00 94.31 98 GLY A C 1
ATOM 748 O O . GLY A 1 98 ? 5.153 -10.861 -12.342 1.00 94.31 98 GLY A O 1
ATOM 749 N N . VAL A 1 99 ? 7.271 -10.328 -11.791 1.00 94.44 99 VAL A N 1
ATOM 750 C CA . VAL A 1 99 ? 6.915 -9.466 -10.652 1.00 94.44 99 VAL A CA 1
ATOM 751 C C . VAL A 1 99 ? 6.006 -8.321 -11.088 1.00 94.44 99 VAL A C 1
ATOM 753 O O . VAL A 1 99 ? 5.064 -8.000 -10.380 1.00 94.44 99 VAL A O 1
ATOM 756 N N . LEU A 1 100 ? 6.217 -7.733 -12.270 1.00 94.50 100 LEU A N 1
ATOM 757 C CA . LEU A 1 100 ? 5.351 -6.667 -12.775 1.00 94.50 100 LEU A CA 1
ATOM 758 C C . LEU A 1 100 ? 3.903 -7.133 -12.996 1.00 94.50 100 LEU A C 1
ATOM 760 O O . LEU A 1 100 ? 2.980 -6.362 -12.738 1.00 94.50 100 LEU A O 1
ATOM 764 N N . LYS A 1 101 ? 3.689 -8.367 -13.476 1.00 95.31 101 LYS A N 1
ATOM 765 C CA . LYS A 1 101 ? 2.335 -8.928 -13.637 1.00 95.31 101 LYS A CA 1
ATOM 766 C C . LYS A 1 101 ? 1.655 -9.091 -12.279 1.00 95.31 101 LYS A C 1
ATOM 768 O O . LYS A 1 101 ? 0.536 -8.615 -12.105 1.00 95.31 101 LYS A O 1
ATOM 773 N N . LEU A 1 102 ? 2.362 -9.695 -11.322 1.00 96.50 102 LEU A N 1
ATOM 774 C CA . LEU A 1 102 ? 1.866 -9.880 -9.957 1.00 96.50 102 LEU A CA 1
ATOM 775 C C . LEU A 1 102 ? 1.595 -8.538 -9.272 1.00 96.50 102 LEU A C 1
ATOM 777 O O . LEU A 1 102 ? 0.539 -8.362 -8.680 1.00 96.50 102 LEU A O 1
ATOM 781 N N . HIS A 1 103 ? 2.500 -7.570 -9.411 1.00 96.12 103 HIS A N 1
ATOM 782 C CA . HIS A 1 103 ? 2.373 -6.245 -8.814 1.00 96.12 103 HIS A CA 1
ATOM 783 C C . HIS A 1 103 ? 1.132 -5.498 -9.307 1.00 96.12 103 HIS A C 1
ATOM 785 O O . HIS A 1 103 ? 0.412 -4.901 -8.515 1.00 96.12 103 HIS A O 1
ATOM 791 N N . LYS A 1 104 ? 0.838 -5.571 -10.610 1.00 95.81 104 LYS A N 1
ATOM 792 C CA . LYS A 1 104 ? -0.384 -4.979 -11.167 1.00 95.81 104 LYS A CA 1
ATOM 793 C C . LYS A 1 104 ? -1.640 -5.657 -10.626 1.00 95.81 104 LYS A C 1
ATOM 795 O O . LYS A 1 104 ? -2.558 -4.964 -10.205 1.00 95.81 104 LYS A O 1
ATOM 800 N N . PHE A 1 105 ? -1.667 -6.990 -10.624 1.00 97.19 105 PHE A N 1
ATOM 801 C CA . PHE A 1 105 ? -2.811 -7.753 -10.130 1.00 97.19 105 PHE A CA 1
ATOM 802 C C . PHE A 1 105 ? -3.078 -7.477 -8.645 1.00 97.19 105 PHE A C 1
ATOM 804 O O . PHE A 1 105 ? -4.165 -7.031 -8.283 1.00 97.19 105 PHE A O 1
ATOM 811 N N . PHE A 1 106 ? -2.068 -7.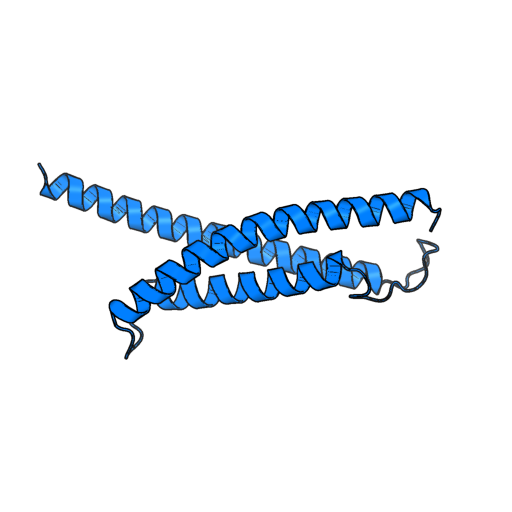674 -7.795 1.00 96.44 106 PHE A N 1
ATOM 812 C CA . PHE A 1 106 ? -2.199 -7.460 -6.358 1.00 96.44 106 PHE A CA 1
ATOM 813 C C . PHE A 1 106 ? -2.408 -5.989 -6.005 1.00 96.44 106 PHE A C 1
ATOM 815 O O . PHE A 1 106 ? -3.163 -5.707 -5.085 1.00 96.44 106 PHE A O 1
ATOM 822 N N . GLY A 1 107 ? -1.813 -5.048 -6.741 1.00 95.19 107 GLY A N 1
ATOM 823 C CA . GLY A 1 107 ? -2.065 -3.620 -6.545 1.00 95.19 107 GLY A CA 1
ATOM 824 C C . G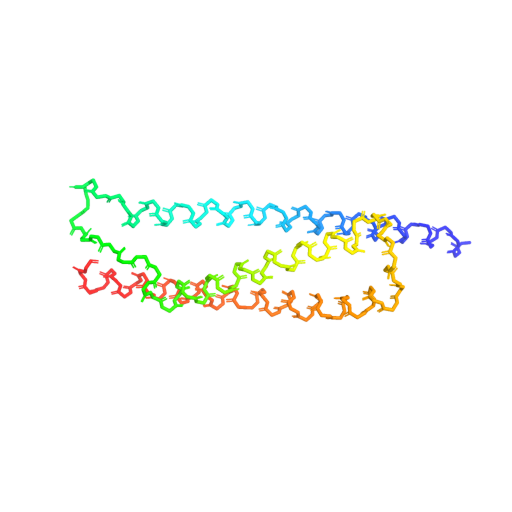LY A 1 107 ? -3.541 -3.259 -6.734 1.00 95.19 107 GLY A C 1
ATOM 825 O O . GLY A 1 107 ? -4.129 -2.606 -5.874 1.00 95.19 107 GLY A O 1
ATOM 826 N N . SER A 1 108 ? -4.169 -3.737 -7.815 1.00 96.38 108 SER A N 1
ATOM 827 C CA . SER A 1 108 ? -5.607 -3.542 -8.042 1.00 96.38 108 SER A CA 1
ATOM 828 C C . SER A 1 108 ? -6.465 -4.270 -7.005 1.00 96.38 108 SER A C 1
ATOM 830 O O . SER A 1 108 ? -7.433 -3.699 -6.508 1.00 96.38 108 SER A O 1
ATOM 832 N N . PHE A 1 109 ? -6.094 -5.500 -6.644 1.00 97.44 109 PHE A N 1
ATOM 833 C CA . PHE A 1 109 ? -6.786 -6.266 -5.609 1.00 97.44 109 PHE A CA 1
ATOM 834 C C . PHE A 1 109 ? -6.770 -5.549 -4.251 1.00 97.44 109 PHE A C 1
ATOM 836 O O . PHE A 1 109 ? -7.821 -5.390 -3.640 1.00 97.44 109 PHE A O 1
ATOM 843 N N . ILE A 1 110 ? -5.606 -5.059 -3.808 1.00 97.50 110 ILE A N 1
ATOM 844 C CA . ILE A 1 110 ? -5.455 -4.315 -2.549 1.00 97.50 110 ILE A CA 1
ATOM 845 C C . ILE A 1 110 ? -6.342 -3.076 -2.549 1.00 97.50 110 ILE A C 1
ATOM 847 O O . ILE A 1 110 ? -7.014 -2.824 -1.559 1.00 97.50 110 ILE A O 1
ATOM 851 N N . TYR A 1 111 ? -6.375 -2.319 -3.647 1.00 95.88 111 TYR A N 1
ATOM 852 C CA . TYR A 1 111 ? -7.196 -1.113 -3.730 1.00 95.88 111 TYR A CA 1
ATOM 853 C C . TYR A 1 111 ? -8.683 -1.407 -3.478 1.00 95.88 111 TYR A C 1
ATOM 855 O O . TYR A 1 111 ? -9.319 -0.743 -2.660 1.00 95.88 111 TYR A O 1
ATOM 863 N N . VAL A 1 112 ? -9.219 -2.446 -4.125 1.00 97.56 112 VAL A N 1
ATOM 864 C CA . VAL A 1 112 ? -10.611 -2.877 -3.920 1.00 97.56 112 VAL A CA 1
ATOM 865 C C . VAL A 1 112 ? -10.811 -3.424 -2.506 1.00 97.56 112 VAL A C 1
ATOM 867 O O . VAL A 1 112 ? -11.771 -3.047 -1.839 1.00 97.56 112 VAL A O 1
ATOM 870 N N . ALA A 1 113 ? -9.884 -4.249 -2.015 1.00 96.69 113 ALA A N 1
ATOM 871 C CA . ALA A 1 113 ? -9.954 -4.825 -0.675 1.00 96.69 113 ALA A CA 1
ATOM 872 C C . ALA A 1 113 ? -9.948 -3.748 0.422 1.00 96.69 113 ALA A C 1
ATOM 874 O O . ALA A 1 113 ? -10.716 -3.852 1.374 1.00 96.69 113 ALA A O 1
ATOM 875 N N . VAL A 1 114 ? -9.143 -2.686 0.277 1.00 96.75 114 VAL A N 1
ATOM 876 C CA . VAL A 1 114 ? -9.151 -1.522 1.178 1.00 96.75 114 VAL A CA 1
ATOM 877 C C . VAL A 1 114 ? -10.527 -0.863 1.180 1.00 96.75 114 VAL A C 1
ATOM 879 O O . VAL A 1 114 ? -11.070 -0.628 2.255 1.00 96.75 114 VAL A O 1
ATOM 882 N N . ALA A 1 115 ? -11.114 -0.595 0.010 1.00 96.62 115 ALA A N 1
ATOM 883 C CA . ALA A 1 115 ? -12.432 0.035 -0.080 1.00 96.62 115 ALA A CA 1
ATOM 884 C C . ALA A 1 115 ? -13.523 -0.811 0.600 1.00 96.62 115 ALA A C 1
ATOM 886 O O . ALA A 1 115 ? -14.312 -0.289 1.389 1.00 96.62 115 ALA A O 1
ATOM 887 N N . SER A 1 116 ? -13.526 -2.127 0.363 1.00 96.56 116 SER A N 1
ATOM 888 C CA . SER A 1 116 ? -14.439 -3.054 1.040 1.00 96.56 116 SER A CA 1
ATOM 889 C C . SER A 1 116 ? -14.201 -3.098 2.552 1.00 96.56 116 SER A C 1
ATOM 891 O O . SER A 1 116 ? -15.158 -3.097 3.322 1.00 96.56 116 SER A O 1
ATOM 893 N N . ASN A 1 117 ? -12.940 -3.083 2.994 1.00 95.81 117 ASN A N 1
ATOM 894 C CA . ASN A 1 117 ? -12.611 -3.095 4.415 1.00 95.81 117 ASN A CA 1
ATOM 895 C C . ASN A 1 117 ? -13.004 -1.786 5.115 1.00 95.81 117 ASN A C 1
ATOM 897 O O . ASN A 1 117 ? -13.451 -1.830 6.256 1.00 95.81 117 ASN A O 1
ATOM 901 N N . ILE A 1 118 ? -12.894 -0.634 4.443 1.00 94.75 118 ILE A N 1
ATOM 902 C CA . ILE A 1 118 ? -13.396 0.653 4.953 1.00 94.75 118 ILE A CA 1
ATOM 903 C C . ILE A 1 118 ? -14.907 0.574 5.181 1.00 94.75 118 ILE A C 1
ATOM 905 O O . ILE A 1 118 ? -15.374 0.946 6.254 1.00 94.75 118 ILE A O 1
ATOM 909 N N . TYR A 1 119 ? -15.662 0.047 4.212 1.00 94.75 119 TYR A N 1
ATOM 910 C CA . TYR A 1 119 ? -17.109 -0.130 4.359 1.00 94.75 119 TYR A CA 1
ATOM 911 C C . TYR A 1 119 ? -17.455 -1.035 5.548 1.00 94.75 119 TYR A C 1
ATOM 913 O O . TYR A 1 119 ? -18.315 -0.689 6.355 1.00 94.75 119 TYR A O 1
ATOM 921 N N . LEU A 1 1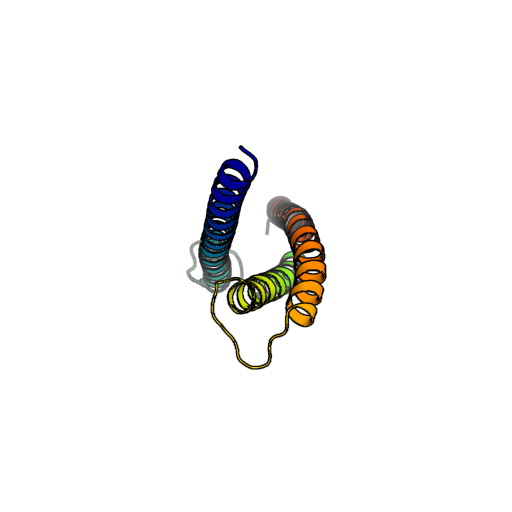20 ? -16.729 -2.147 5.708 1.00 92.94 120 LEU A N 1
ATOM 922 C CA . LEU A 1 120 ? -16.893 -3.046 6.850 1.00 92.94 120 LEU A CA 1
ATOM 923 C C . LEU A 1 120 ? -16.615 -2.340 8.188 1.00 92.94 120 LEU A C 1
ATOM 925 O O . LEU A 1 120 ? -17.367 -2.522 9.138 1.00 92.94 120 LEU A O 1
ATOM 929 N N . GLY A 1 121 ? -15.585 -1.492 8.253 1.00 90.25 121 GLY A N 1
ATOM 930 C CA . GLY A 1 121 ? -15.258 -0.724 9.460 1.00 90.25 121 GLY A CA 1
ATOM 931 C C . GLY A 1 121 ? -16.313 0.326 9.816 1.00 90.25 121 GLY A C 1
ATOM 932 O O . GLY A 1 121 ? -16.646 0.487 10.988 1.00 90.25 121 GLY A O 1
ATOM 933 N N . ILE A 1 122 ? -16.882 1.004 8.811 1.00 91.44 122 ILE A N 1
ATOM 934 C CA . ILE A 1 122 ? -18.011 1.926 9.012 1.00 91.44 122 ILE A CA 1
ATOM 935 C C . ILE A 1 122 ? -19.212 1.151 9.559 1.00 91.44 122 ILE A C 1
ATOM 937 O O . ILE A 1 122 ? -19.781 1.548 10.570 1.00 91.44 122 ILE A O 1
ATOM 941 N N . GLN A 1 123 ? -19.558 0.017 8.944 1.00 91.88 123 GLN A N 1
ATOM 942 C CA . GLN A 1 123 ? -20.676 -0.811 9.393 1.00 91.88 123 GLN A CA 1
ATOM 943 C C . GLN A 1 123 ? -20.494 -1.292 10.840 1.00 91.88 123 GLN A C 1
ATOM 945 O O . GLN A 1 123 ? -21.427 -1.178 11.633 1.00 91.88 123 GLN A O 1
ATOM 950 N N . GLU A 1 124 ? -19.304 -1.777 11.208 1.00 86.50 124 GLU A N 1
ATOM 951 C CA . GLU A 1 124 ? -19.003 -2.175 12.588 1.00 86.50 124 GLU A CA 1
ATOM 952 C C . GLU A 1 124 ? -19.199 -0.995 13.553 1.00 86.50 124 GLU A C 1
ATOM 954 O O . GLU A 1 124 ? -19.860 -1.145 14.581 1.00 86.50 124 GLU A O 1
ATOM 959 N N . LYS A 1 125 ? -18.696 0.201 13.210 1.00 84.44 125 LYS A N 1
ATOM 960 C CA . LYS A 1 125 ? -18.813 1.387 14.070 1.00 84.44 125 LYS A CA 1
ATOM 961 C C . LYS A 1 125 ? -20.262 1.838 14.268 1.00 84.44 125 LYS A C 1
ATOM 963 O O . LYS A 1 125 ? -20.643 2.138 15.399 1.00 84.44 125 LYS A O 1
ATOM 968 N N . GLU A 1 126 ? -21.067 1.846 13.210 1.00 86.56 126 GLU A N 1
ATOM 969 C CA . GLU A 1 126 ? -22.498 2.165 13.297 1.00 86.56 126 GLU A CA 1
ATOM 970 C C . GLU A 1 126 ? -23.249 1.140 14.157 1.00 86.56 126 GLU A C 1
ATOM 972 O O . GLU A 1 126 ? -24.086 1.508 14.982 1.00 86.56 126 GLU A O 1
ATOM 977 N N . GLN A 1 127 ? -22.910 -0.149 14.036 1.00 84.06 127 GLN A N 1
ATOM 978 C CA . GLN A 1 127 ? -23.490 -1.194 14.879 1.00 84.06 127 GLN A CA 1
ATOM 979 C C . GLN A 1 127 ? -23.135 -1.005 16.359 1.00 84.06 127 GLN A C 1
ATOM 981 O O . GLN A 1 127 ? -24.011 -1.202 17.201 1.00 84.06 127 GLN A O 1
ATOM 986 N N . PHE A 1 128 ? -21.905 -0.600 16.693 1.00 78.12 128 PHE A N 1
ATOM 987 C CA . PHE A 1 128 ? -21.535 -0.263 18.075 1.00 78.12 128 PHE A CA 1
ATOM 988 C C . PHE A 1 128 ? -22.366 0.902 18.617 1.00 78.12 128 PHE A C 1
ATOM 990 O O . PHE A 1 128 ? -23.000 0.763 19.662 1.00 78.12 128 PHE A O 1
ATOM 997 N N . ASN A 1 129 ? -22.444 2.000 17.858 1.00 79.31 129 ASN A N 1
ATOM 998 C CA . ASN A 1 129 ? -23.200 3.189 18.252 1.00 79.31 129 ASN A CA 1
ATOM 999 C C . ASN A 1 129 ? -24.697 2.880 18.458 1.00 79.31 129 ASN A C 1
ATOM 1001 O O . ASN A 1 129 ? -25.302 3.366 19.410 1.00 79.31 129 ASN A O 1
ATOM 1005 N N . PHE A 1 130 ? -25.296 2.058 17.587 1.00 80.44 130 PHE A N 1
ATOM 1006 C CA . PHE A 1 130 ? -26.715 1.702 17.672 1.00 80.44 130 PHE A CA 1
ATOM 1007 C C . PHE A 1 130 ? -27.041 0.816 18.880 1.00 80.44 130 PHE A C 1
ATOM 1009 O O . PHE A 1 130 ? -28.070 1.000 19.524 1.00 80.44 130 PHE A O 1
ATOM 1016 N N . HIS A 1 131 ? -26.173 -0.145 19.211 1.00 75.88 131 HIS A N 1
ATOM 1017 C CA . HIS A 1 131 ? -26.417 -1.084 20.311 1.00 75.88 131 HIS A CA 1
ATOM 1018 C C . HIS A 1 131 ? -26.056 -0.520 21.695 1.00 75.88 131 HIS A C 1
ATOM 1020 O O . HIS A 1 131 ? -26.033 -1.283 22.661 1.00 75.88 131 HIS A O 1
ATOM 1026 N N . GLY A 1 132 ? -25.779 0.786 21.809 1.00 58.19 132 GLY A N 1
ATOM 1027 C CA . GLY A 1 132 ? -25.534 1.462 23.088 1.00 58.19 132 GLY A CA 1
ATOM 1028 C C . GLY A 1 132 ? -24.349 0.902 23.879 1.00 58.19 132 GLY A C 1
ATOM 1029 O O . GLY A 1 132 ? -24.337 1.016 25.104 1.00 58.19 132 GLY A O 1
ATOM 1030 N N . ARG A 1 133 ? -23.401 0.256 23.186 1.00 52.16 133 ARG A N 1
ATOM 1031 C CA . ARG A 1 133 ? -22.080 -0.061 23.726 1.00 52.16 133 ARG A CA 1
ATOM 1032 C C . ARG A 1 133 ? -21.175 1.110 23.406 1.00 52.16 133 ARG A C 1
ATOM 1034 O O . ARG A 1 133 ? -20.690 1.208 22.261 1.00 52.16 133 ARG A O 1
#

InterPro domains:
  IPR006593 Cytochrome b561/ferric reductase, transmembrane domain [PF03188] (6-128)
  IPR006593 Cytochrome b561/ferric reductase, transmembrane domain [PS50939] (1-133)
  IPR006593 Cytochrome b561/ferric reductase, transmembrane domain [SM00665] (1-122)
  IPR043205 Cytochrome b561/Cytochrome b reductase 1-like [PTHR10106] (11-128)

Foldseek 3Di:
DVVVVVVVVVVVVVVVLVVVLVVLVVVLVVLVVVVVVVVCVLPCPPDPDPDPRDDQPPDPLRVLSVVLSVLSVVLSVVCCVLPVPDDDPPDDPVNSVVNVVVSVVSVVVSVVSVVVSVVVVVVVVVVCVVVVD